Protein AF-F8PPP4-F1 (afdb_monomer_lite)

Organism: Serpula lacrymans var. lacrymans (strain S7.3) (NCBI:txid936435)

pLDDT: mean 72.88, std 21.42, range [35.03, 97.75]

Secondary structure (DSSP, 8-state):
--TTSTTHHHHHHHHHHHHHHHHHHHHHHHTT-SS---HHHHHHH--TT-HHHHHHHHHHHHHHHHHHH-S-SGGGGSPPHHHHHHHHHHT-GGGS-S-----SSSS------HHHHSSS-----------------------------------------------

Structure (mmCIF, N/CA/C/O backbone):
data_AF-F8PPP4-F1
#
_entry.id   AF-F8PPP4-F1
#
loop_
_atom_site.group_PDB
_atom_site.id
_atom_site.type_symbol
_atom_site.label_atom_id
_atom_site.label_alt_id
_atom_site.label_comp_id
_atom_site.label_asym_id
_atom_site.label_entity_id
_atom_site.label_seq_id
_atom_site.pdbx_PDB_ins_code
_atom_site.Cartn_x
_atom_site.Cartn_y
_atom_site.Cartn_z
_atom_site.occupancy
_atom_site.B_iso_or_equiv
_atom_site.auth_seq_id
_atom_site.auth_comp_id
_atom_site.auth_asym_id
_atom_site.auth_atom_id
_atom_site.pdbx_PDB_model_num
ATOM 1 N N . MET A 1 1 ? 15.695 -19.045 16.435 1.00 52.59 1 MET A N 1
ATOM 2 C CA . MET A 1 1 ? 15.321 -20.053 15.418 1.00 52.59 1 MET A CA 1
ATOM 3 C C . MET A 1 1 ? 15.900 -19.621 14.076 1.00 52.59 1 MET A C 1
ATOM 5 O O . MET A 1 1 ? 15.937 -18.423 13.823 1.00 52.59 1 MET A O 1
ATOM 9 N N . GLY A 1 2 ? 16.467 -20.546 13.296 1.00 62.81 2 GLY A N 1
ATOM 10 C CA . GLY A 1 2 ? 17.248 -20.229 12.089 1.00 62.81 2 GLY A CA 1
ATOM 11 C C . GLY A 1 2 ? 16.399 -19.763 10.900 1.00 62.81 2 GLY A C 1
ATOM 12 O O . GLY A 1 2 ? 15.207 -20.039 10.849 1.00 62.81 2 GLY A O 1
ATOM 13 N N . LYS A 1 3 ? 17.036 -19.102 9.922 1.00 69.75 3 LYS A N 1
ATOM 14 C CA . LYS A 1 3 ? 16.434 -18.519 8.699 1.00 69.75 3 LYS A CA 1
ATOM 15 C C . LYS A 1 3 ? 15.772 -19.529 7.730 1.00 69.75 3 LYS A C 1
ATOM 17 O O . LYS A 1 3 ? 15.455 -19.164 6.607 1.00 69.75 3 LYS A O 1
ATOM 22 N N . TRP A 1 4 ? 15.606 -20.784 8.144 1.00 66.75 4 TRP A N 1
ATOM 23 C CA . TRP A 1 4 ? 15.207 -21.924 7.306 1.00 66.75 4 TRP A CA 1
ATOM 24 C C . TRP A 1 4 ? 13.932 -22.622 7.796 1.00 66.75 4 TRP A C 1
ATOM 26 O O . TRP A 1 4 ? 13.561 -23.668 7.272 1.00 66.75 4 TRP A O 1
ATOM 36 N N . THR A 1 5 ? 13.267 -22.093 8.827 1.00 75.81 5 THR A N 1
ATOM 37 C CA . THR A 1 5 ? 11.983 -22.643 9.272 1.00 75.81 5 THR A CA 1
ATOM 38 C C . THR A 1 5 ? 10.850 -22.103 8.404 1.00 75.81 5 THR A C 1
ATOM 40 O O . THR A 1 5 ? 10.879 -20.946 7.991 1.00 75.81 5 THR A O 1
ATOM 43 N N . VAL A 1 6 ? 9.822 -22.925 8.170 1.00 72.19 6 VAL A N 1
ATOM 44 C CA . VAL A 1 6 ? 8.632 -22.553 7.377 1.00 72.19 6 VAL A CA 1
ATOM 45 C C . VAL A 1 6 ? 7.996 -21.247 7.886 1.00 72.19 6 VAL A C 1
ATOM 47 O O . VAL A 1 6 ? 7.614 -20.408 7.086 1.00 72.19 6 VAL A O 1
ATOM 50 N N . GLY A 1 7 ? 8.003 -21.006 9.204 1.00 84.69 7 GLY A N 1
ATOM 51 C CA . GLY A 1 7 ? 7.479 -19.770 9.805 1.00 84.69 7 GLY A CA 1
ATOM 52 C C . GLY A 1 7 ? 8.446 -18.577 9.861 1.00 84.69 7 GLY A C 1
ATOM 53 O O . GLY A 1 7 ? 8.068 -17.519 10.358 1.00 84.69 7 GLY A O 1
ATOM 54 N N . TYR A 1 8 ? 9.699 -18.707 9.406 1.00 91.31 8 TYR A N 1
ATOM 55 C CA . TYR A 1 8 ? 10.660 -17.596 9.461 1.00 91.31 8 TYR A CA 1
ATOM 56 C C . TYR A 1 8 ? 10.216 -16.424 8.581 1.00 91.31 8 TYR A C 1
ATOM 58 O O . TYR A 1 8 ? 10.240 -15.277 9.024 1.00 91.31 8 TYR A O 1
ATOM 66 N N . HIS A 1 9 ? 9.798 -16.706 7.346 1.00 90.12 9 HIS A N 1
ATOM 67 C CA . HIS A 1 9 ? 9.363 -15.665 6.417 1.00 90.12 9 HIS A CA 1
ATOM 68 C C . HIS A 1 9 ? 8.072 -14.985 6.877 1.00 90.12 9 HIS A C 1
ATOM 70 O O . HIS A 1 9 ? 7.980 -13.763 6.764 1.00 90.12 9 HIS A O 1
ATOM 76 N N . ASP A 1 10 ? 7.152 -15.733 7.486 1.00 92.19 10 ASP A N 1
ATOM 77 C CA . ASP A 1 10 ? 5.921 -15.188 8.066 1.00 92.19 10 ASP A CA 1
ATOM 78 C C . ASP A 1 10 ? 6.217 -14.266 9.250 1.00 92.19 10 ASP A C 1
ATOM 80 O O . ASP A 1 10 ? 5.685 -13.160 9.330 1.00 92.19 10 ASP A O 1
ATOM 84 N N . GLU A 1 11 ? 7.127 -14.664 10.142 1.00 93.56 11 GLU A N 1
ATOM 85 C CA . GLU A 1 11 ? 7.538 -13.822 11.266 1.00 93.56 11 GLU A CA 1
ATOM 86 C C . GLU A 1 11 ? 8.235 -12.543 10.784 1.00 93.56 11 GLU A C 1
ATOM 88 O O . GLU A 1 11 ? 7.960 -11.447 11.278 1.00 93.56 11 GLU A O 1
ATOM 93 N N . VAL A 1 12 ? 9.099 -12.658 9.771 1.00 94.25 12 VAL A N 1
ATOM 94 C CA . VAL A 1 12 ? 9.756 -11.503 9.147 1.00 94.25 12 VAL A CA 1
ATOM 95 C C . VAL A 1 12 ? 8.731 -10.584 8.483 1.00 94.25 12 VAL A C 1
ATOM 97 O O . VAL A 1 12 ? 8.829 -9.364 8.635 1.00 94.25 12 VAL A O 1
ATOM 100 N N . LEU A 1 13 ? 7.747 -11.131 7.765 1.00 93.62 13 LEU A N 1
ATOM 101 C CA . LEU A 1 13 ? 6.678 -10.356 7.137 1.00 93.62 13 LEU A CA 1
ATOM 102 C C . LEU A 1 13 ? 5.835 -9.637 8.193 1.00 93.62 13 LEU A C 1
ATOM 104 O O . LEU A 1 13 ? 5.635 -8.427 8.089 1.00 93.62 13 LEU A O 1
ATOM 108 N N . ARG A 1 14 ? 5.418 -10.348 9.245 1.00 94.62 14 ARG A N 1
ATOM 109 C CA . ARG A 1 14 ? 4.659 -9.800 10.375 1.00 94.62 14 ARG A CA 1
ATOM 110 C C . ARG A 1 14 ? 5.397 -8.637 11.030 1.00 94.62 14 ARG A C 1
ATOM 112 O O . ARG A 1 14 ? 4.814 -7.572 11.235 1.00 94.62 14 ARG A O 1
ATOM 119 N N . ALA A 1 15 ? 6.689 -8.804 11.311 1.00 96.50 15 ALA A N 1
ATOM 120 C CA . ALA A 1 15 ? 7.518 -7.754 11.896 1.00 96.50 15 ALA A CA 1
ATOM 121 C C . ALA A 1 15 ? 7.645 -6.529 10.972 1.00 96.50 15 ALA A C 1
ATOM 123 O O . ALA A 1 15 ? 7.519 -5.391 11.434 1.00 96.50 15 ALA A O 1
ATOM 124 N N . LYS A 1 16 ? 7.846 -6.746 9.664 1.00 96.50 16 LYS A N 1
ATOM 125 C CA . LYS A 1 16 ? 7.932 -5.670 8.662 1.00 96.50 16 LYS A CA 1
ATOM 126 C C . LYS A 1 16 ? 6.621 -4.899 8.538 1.00 96.50 16 LYS A C 1
ATOM 128 O O . LYS A 1 16 ? 6.640 -3.675 8.634 1.00 96.50 16 LYS A O 1
ATOM 133 N N . MET A 1 17 ? 5.493 -5.593 8.389 1.00 95.75 17 MET A N 1
ATOM 134 C CA . MET A 1 17 ? 4.173 -4.963 8.289 1.00 95.75 17 MET A CA 1
ATOM 135 C C . MET A 1 17 ? 3.837 -4.169 9.548 1.00 95.75 17 MET A C 1
ATOM 137 O O . MET A 1 17 ? 3.472 -2.998 9.454 1.00 95.75 17 MET A O 1
ATOM 141 N N . LYS A 1 18 ? 4.075 -4.746 10.733 1.00 96.50 18 LYS A N 1
ATOM 142 C CA . LYS A 1 18 ? 3.903 -4.036 12.007 1.00 96.50 18 LYS A CA 1
ATOM 143 C C . LYS A 1 18 ? 4.717 -2.742 12.053 1.00 96.50 18 LYS A C 1
ATOM 145 O O . LYS A 1 18 ? 4.196 -1.707 12.471 1.00 96.50 18 LYS A O 1
ATOM 150 N N . SER A 1 19 ? 5.982 -2.787 11.629 1.00 97.75 19 SER A N 1
ATOM 151 C CA . SER A 1 19 ? 6.866 -1.617 11.596 1.00 97.75 19 SER A CA 1
ATOM 152 C C . SER A 1 19 ? 6.371 -0.539 10.624 1.00 97.75 19 SER A C 1
ATOM 154 O O . SER A 1 19 ? 6.311 0.632 11.002 1.00 97.75 19 SER A O 1
ATOM 156 N N . LEU A 1 20 ? 5.953 -0.929 9.415 1.00 96.44 20 LEU A N 1
ATOM 157 C CA . LEU A 1 20 ? 5.426 -0.016 8.396 1.00 96.44 20 LEU A CA 1
ATOM 158 C C . LEU A 1 20 ? 4.168 0.712 8.878 1.00 96.44 20 LEU A C 1
ATOM 160 O O . LEU A 1 20 ? 4.126 1.943 8.840 1.00 96.44 20 LEU A O 1
ATOM 164 N N . VAL A 1 21 ? 3.188 -0.035 9.392 1.00 95.94 21 VAL A N 1
ATOM 165 C CA . VAL A 1 21 ? 1.918 0.512 9.896 1.00 95.94 21 VAL A CA 1
ATOM 166 C C . VAL A 1 21 ? 2.165 1.418 11.099 1.00 95.94 21 VAL A C 1
ATOM 168 O O . VAL A 1 21 ? 1.717 2.563 11.122 1.00 95.94 21 VAL A O 1
ATOM 171 N N . SER A 1 22 ? 2.961 0.960 12.070 1.00 96.56 22 SER A N 1
ATOM 172 C CA . SER A 1 22 ? 3.303 1.768 13.248 1.00 96.56 22 SER A CA 1
ATOM 173 C C . SER A 1 22 ? 4.008 3.070 12.860 1.00 96.56 22 SER A C 1
ATOM 175 O O . SER A 1 22 ? 3.757 4.116 13.456 1.00 96.56 22 SER A O 1
ATOM 177 N N . GLY A 1 23 ? 4.899 3.020 11.867 1.00 96.69 23 GLY A N 1
ATOM 178 C CA . GLY A 1 23 ? 5.582 4.196 11.339 1.00 96.69 23 GLY A CA 1
ATOM 179 C C . GLY A 1 23 ? 4.627 5.165 10.643 1.00 96.69 23 GLY A C 1
ATOM 180 O O . GLY A 1 23 ? 4.719 6.366 10.879 1.00 96.69 23 GLY A O 1
ATOM 181 N N . ALA A 1 24 ? 3.700 4.661 9.825 1.00 95.38 24 ALA A N 1
ATOM 182 C CA . ALA A 1 24 ? 2.697 5.478 9.143 1.00 95.38 24 ALA A CA 1
ATOM 183 C C . ALA A 1 24 ? 1.772 6.200 10.134 1.00 95.38 24 ALA A C 1
ATOM 185 O O . ALA A 1 24 ? 1.601 7.410 10.026 1.00 95.38 24 ALA A O 1
ATOM 186 N N . ILE A 1 25 ? 1.279 5.496 11.158 1.00 95.00 25 ILE A N 1
ATOM 187 C CA . ILE A 1 25 ? 0.441 6.086 12.214 1.00 95.00 25 ILE A CA 1
ATOM 188 C C . ILE A 1 25 ? 1.206 7.169 12.981 1.00 95.00 25 ILE A C 1
ATOM 190 O O . ILE A 1 25 ? 0.675 8.247 13.234 1.00 95.00 25 ILE A O 1
ATOM 194 N N . LYS A 1 26 ? 2.472 6.917 13.340 1.00 95.06 26 LYS A N 1
ATOM 195 C CA . LYS A 1 26 ? 3.307 7.922 14.018 1.00 95.06 26 LYS A CA 1
ATOM 196 C C . LYS A 1 26 ? 3.513 9.174 13.165 1.00 95.06 26 LYS A C 1
ATOM 198 O O . LYS A 1 26 ? 3.461 10.269 13.713 1.00 95.06 26 LYS A O 1
ATOM 203 N N . ARG A 1 27 ? 3.736 9.017 11.853 1.00 94.75 27 ARG A N 1
ATOM 204 C CA . ARG A 1 27 ? 3.879 10.150 10.924 1.00 94.75 27 ARG A CA 1
ATOM 205 C C . ARG A 1 27 ? 2.582 10.943 10.791 1.00 94.75 27 ARG A C 1
ATOM 207 O O . ARG A 1 27 ? 2.620 12.142 11.010 1.00 94.75 27 ARG A O 1
ATOM 214 N N . SER A 1 28 ? 1.446 10.277 10.574 1.00 92.69 28 SER A N 1
ATOM 215 C CA . SER A 1 28 ? 0.128 10.934 10.513 1.00 92.69 28 SER A CA 1
ATOM 216 C C . SER A 1 28 ? -0.173 11.743 11.783 1.00 92.69 28 SER A C 1
ATOM 218 O O . SER A 1 28 ? -0.612 12.887 11.689 1.00 92.69 28 SER A O 1
ATOM 220 N N . LYS A 1 29 ? 0.161 11.207 12.968 1.00 90.19 29 LYS A N 1
ATOM 221 C CA . LYS A 1 29 ? 0.040 11.939 14.242 1.00 90.19 29 LYS A CA 1
ATOM 222 C C . LYS A 1 29 ? 0.954 13.161 14.323 1.00 90.19 29 LYS A C 1
ATOM 224 O O . LYS A 1 29 ? 0.532 14.193 14.823 1.00 90.19 29 LYS A O 1
ATOM 229 N N . LEU A 1 30 ? 2.201 13.044 13.867 1.00 92.94 30 LEU A N 1
ATOM 230 C CA . LEU A 1 30 ? 3.161 14.152 13.892 1.00 92.94 30 LEU A CA 1
ATOM 231 C C . LEU A 1 30 ? 2.778 15.264 12.906 1.00 92.94 30 LEU A C 1
ATOM 233 O O . LEU A 1 30 ? 2.973 16.440 13.196 1.00 92.94 30 LEU A O 1
ATOM 237 N N . GLU A 1 31 ? 2.221 14.886 11.760 1.00 92.50 31 GLU A N 1
ATOM 238 C CA . GLU A 1 31 ? 1.741 15.795 10.717 1.00 92.50 31 GLU A CA 1
ATOM 239 C C . GLU A 1 31 ? 0.399 16.458 11.079 1.00 92.50 31 GLU A C 1
ATOM 241 O O . GLU A 1 31 ? -0.059 17.328 10.344 1.00 92.50 31 GLU A O 1
ATOM 246 N N . ASN A 1 32 ? -0.228 16.078 12.204 1.00 85.50 32 ASN A N 1
ATOM 247 C CA . ASN A 1 32 ? -1.608 16.437 12.561 1.00 85.50 32 ASN A CA 1
ATOM 248 C C . ASN A 1 32 ? -2.599 16.178 11.407 1.00 85.50 32 ASN A C 1
ATOM 250 O O . ASN A 1 32 ? -3.559 16.923 11.214 1.00 85.50 32 ASN A O 1
ATOM 254 N N . ALA A 1 33 ? -2.351 15.126 10.621 1.00 83.00 33 ALA A N 1
ATOM 255 C CA . ALA A 1 33 ? -3.211 14.729 9.519 1.00 83.00 33 ALA A CA 1
ATOM 256 C C . ALA A 1 33 ? -4.435 13.994 10.082 1.00 83.00 33 ALA A C 1
ATOM 258 O O . ALA A 1 33 ? -4.355 12.810 10.420 1.00 83.00 33 ALA A O 1
ATOM 259 N N . GLU A 1 34 ? -5.553 14.706 10.220 1.00 83.94 34 GLU A N 1
ATOM 260 C CA . GLU A 1 34 ? -6.846 14.106 10.547 1.00 83.94 34 GLU A CA 1
ATOM 261 C C . GLU A 1 34 ? -7.507 13.510 9.289 1.00 83.94 34 GLU A C 1
ATOM 263 O O . GLU A 1 34 ? -7.440 14.119 8.217 1.00 83.94 34 GLU A O 1
ATOM 268 N N . PRO A 1 35 ? -8.181 12.348 9.391 1.00 83.44 35 PRO A N 1
ATOM 269 C CA . PRO A 1 35 ? -8.339 11.503 10.578 1.00 83.44 35 PRO A CA 1
ATOM 270 C C . PRO A 1 35 ? -7.121 10.594 10.832 1.00 83.44 35 PRO A C 1
ATOM 272 O O . PRO A 1 35 ? -6.478 10.121 9.897 1.00 83.44 35 PRO A O 1
ATOM 275 N N . TRP A 1 36 ? -6.845 10.282 12.103 1.00 89.00 36 TRP A N 1
ATOM 276 C CA . TRP A 1 36 ? -5.838 9.288 12.494 1.00 89.00 36 TRP A CA 1
ATOM 277 C C . TRP A 1 36 ? -6.487 8.087 13.191 1.00 89.00 36 TRP A C 1
ATOM 279 O O . TRP A 1 36 ? -7.517 8.210 13.848 1.00 89.00 36 TRP A O 1
ATOM 289 N N . ILE A 1 37 ? -5.855 6.918 13.067 1.00 93.62 37 ILE A N 1
ATOM 290 C CA . ILE A 1 37 ? -6.320 5.643 13.631 1.00 93.62 37 ILE A CA 1
ATOM 291 C C . ILE A 1 37 ? -5.269 5.055 14.584 1.00 93.62 37 ILE A C 1
ATOM 293 O O . ILE A 1 37 ? -4.071 5.348 14.478 1.00 93.62 37 ILE A O 1
ATOM 297 N N . SER A 1 38 ? -5.702 4.253 15.560 1.00 95.44 38 SER A N 1
ATOM 298 C CA . SER A 1 38 ? -4.792 3.488 16.419 1.00 95.44 38 SER A CA 1
ATOM 299 C C . SER A 1 38 ? -4.266 2.238 15.695 1.00 95.44 38 SER A C 1
ATOM 301 O O . SER A 1 38 ? -4.843 1.800 14.704 1.00 95.44 38 SER A O 1
ATOM 303 N N . TYR A 1 39 ? -3.159 1.657 16.173 1.00 95.62 39 TYR A N 1
ATOM 304 C CA . TYR A 1 39 ? -2.645 0.415 15.581 1.00 95.62 39 TYR A CA 1
ATOM 305 C C . TYR A 1 39 ? -3.630 -0.743 15.772 1.00 95.62 39 TYR A C 1
ATOM 307 O O . TYR A 1 39 ? -3.850 -1.507 14.839 1.00 95.62 39 TYR A O 1
ATOM 315 N N . ASP A 1 40 ? -4.225 -0.851 16.960 1.00 96.19 40 ASP A N 1
ATOM 316 C CA . ASP A 1 40 ? -5.128 -1.952 17.298 1.00 96.19 40 ASP A CA 1
ATOM 317 C C . ASP A 1 40 ? -6.408 -1.869 16.460 1.00 96.19 40 ASP A C 1
ATOM 319 O O . ASP A 1 40 ? -6.757 -2.832 15.786 1.00 96.19 40 ASP A O 1
ATOM 323 N N . THR A 1 41 ? -7.004 -0.676 16.366 1.00 96.56 41 THR A N 1
ATOM 324 C CA . THR A 1 41 ? -8.173 -0.425 15.507 1.00 96.56 41 THR A CA 1
ATOM 325 C C . THR A 1 41 ? -7.863 -0.703 14.037 1.00 96.56 41 THR A C 1
ATOM 327 O O . THR A 1 41 ? -8.657 -1.333 13.355 1.00 96.56 41 THR A O 1
ATOM 330 N N . PHE A 1 42 ? -6.683 -0.302 13.543 1.00 95.31 42 PHE A N 1
ATOM 331 C CA . PHE A 1 42 ? -6.275 -0.635 12.177 1.00 95.31 42 PHE A CA 1
ATOM 332 C C . PHE A 1 42 ? -6.238 -2.150 11.949 1.00 95.31 42 PHE A C 1
ATOM 334 O O . PHE A 1 42 ? -6.689 -2.610 10.911 1.00 95.31 42 PHE A O 1
ATOM 341 N N . VAL A 1 43 ? -5.703 -2.933 12.890 1.00 94.62 43 VAL A N 1
ATOM 342 C CA . VAL A 1 43 ? -5.640 -4.397 12.753 1.00 94.62 43 VAL A CA 1
ATOM 343 C C . VAL A 1 43 ? -7.029 -5.030 12.811 1.00 94.62 43 VAL A C 1
ATOM 345 O O . VAL A 1 43 ? -7.281 -5.977 12.072 1.00 94.62 43 VAL A O 1
ATOM 348 N N . GLU A 1 44 ? -7.909 -4.524 13.671 1.00 95.81 44 GLU A N 1
ATOM 349 C CA . GLU A 1 44 ? -9.284 -5.014 13.816 1.00 95.81 44 GLU A CA 1
ATOM 350 C C . GLU A 1 44 ? -10.144 -4.717 12.582 1.00 95.81 44 GLU A C 1
ATOM 352 O O . GLU A 1 44 ? -10.946 -5.557 12.178 1.00 95.81 44 GLU A O 1
ATOM 357 N N . GLU A 1 45 ? -9.964 -3.546 11.971 1.00 95.00 45 GLU A N 1
ATOM 35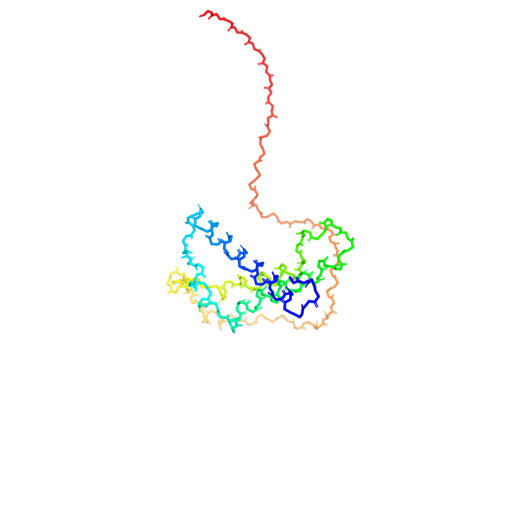8 C CA . GLU A 1 45 ? -10.779 -3.078 10.845 1.00 95.00 45 GLU A CA 1
ATOM 359 C C . GLU A 1 45 ? -10.183 -3.402 9.465 1.00 95.00 45 GLU A C 1
ATOM 361 O O . GLU A 1 45 ? -10.869 -3.241 8.454 1.00 95.00 45 GLU A O 1
ATOM 366 N N . LEU A 1 46 ? -8.922 -3.846 9.384 1.00 93.81 46 LEU A N 1
ATOM 367 C CA . LEU A 1 46 ? -8.278 -4.170 8.109 1.00 93.81 46 LEU A CA 1
ATOM 368 C C . LEU A 1 46 ? -8.954 -5.378 7.447 1.00 93.81 46 LEU A C 1
ATOM 370 O O . LEU A 1 46 ? -8.704 -6.531 7.802 1.00 93.81 46 LEU A O 1
ATOM 374 N N . ASP A 1 47 ? -9.751 -5.108 6.416 1.00 91.38 47 ASP A N 1
ATOM 375 C CA . ASP A 1 47 ? -10.422 -6.143 5.641 1.00 91.38 47 ASP A CA 1
ATOM 376 C C . ASP A 1 47 ? -9.532 -6.680 4.510 1.00 91.38 47 ASP A C 1
ATOM 378 O O . ASP A 1 47 ? -9.234 -6.005 3.523 1.00 91.38 47 ASP A O 1
ATOM 382 N N . SER A 1 48 ? -9.138 -7.948 4.628 1.00 89.50 48 SER A N 1
ATOM 383 C CA . SER A 1 48 ? -8.403 -8.664 3.577 1.00 89.50 48 SER A CA 1
ATOM 384 C C . SER A 1 48 ? -9.218 -8.924 2.301 1.00 89.50 48 SER A C 1
ATOM 386 O O . SER A 1 48 ? -8.630 -9.229 1.263 1.00 89.50 48 SER A O 1
ATOM 388 N N . GLY A 1 49 ? -10.548 -8.819 2.366 1.00 90.44 49 GLY A N 1
ATOM 389 C CA . GLY A 1 49 ? -11.465 -8.947 1.234 1.00 90.44 49 GLY A CA 1
ATOM 390 C C . GLY A 1 49 ? -11.759 -7.630 0.514 1.00 90.44 49 GLY A C 1
ATOM 391 O O . GLY A 1 49 ? -12.356 -7.654 -0.565 1.00 90.44 49 GLY A O 1
ATOM 392 N N . ASP A 1 50 ? -11.327 -6.490 1.057 1.00 91.75 50 ASP A N 1
ATOM 393 C CA . ASP A 1 50 ? -11.566 -5.193 0.437 1.00 91.75 50 ASP A CA 1
ATOM 394 C C . ASP A 1 50 ? -10.799 -5.048 -0.893 1.00 91.75 50 ASP A C 1
ATOM 396 O O . ASP A 1 50 ? -9.592 -5.296 -1.011 1.00 91.75 50 ASP A O 1
ATOM 400 N N . SER A 1 51 ? -11.517 -4.606 -1.926 1.00 90.75 51 SER A N 1
ATOM 401 C CA . SER A 1 51 ? -10.989 -4.444 -3.285 1.00 90.75 51 SER A CA 1
ATOM 402 C C . SER A 1 51 ? -9.864 -3.409 -3.378 1.00 90.75 51 SER A C 1
ATOM 404 O O . SER A 1 51 ? -8.960 -3.548 -4.207 1.00 90.75 51 SER A O 1
ATOM 406 N N . PHE A 1 52 ? -9.893 -2.372 -2.537 1.00 90.25 52 PHE A N 1
ATOM 407 C CA . PHE A 1 52 ? -8.848 -1.356 -2.522 1.00 90.25 52 PHE A CA 1
ATOM 408 C C . PHE A 1 52 ? -7.576 -1.910 -1.874 1.00 90.25 52 PHE A C 1
ATOM 410 O O . PHE A 1 52 ? -6.509 -1.871 -2.492 1.00 90.25 52 PHE A O 1
ATOM 417 N N . THR A 1 53 ? -7.697 -2.509 -0.689 1.00 92.06 53 THR A N 1
ATOM 418 C CA . THR A 1 53 ? -6.587 -3.139 0.040 1.00 92.06 53 THR A CA 1
ATOM 419 C C . THR A 1 53 ? -5.892 -4.206 -0.802 1.00 92.06 53 THR A C 1
ATOM 421 O O . THR A 1 53 ? -4.674 -4.160 -0.987 1.00 92.06 53 THR A O 1
ATOM 424 N N . THR A 1 54 ? -6.659 -5.126 -1.389 1.00 94.69 54 THR A N 1
ATOM 425 C CA . THR A 1 54 ? -6.126 -6.187 -2.261 1.00 94.69 54 THR A CA 1
ATOM 426 C C . THR A 1 54 ? -5.389 -5.625 -3.478 1.00 94.69 54 THR A C 1
ATOM 428 O O . THR A 1 54 ? -4.299 -6.099 -3.802 1.00 94.69 54 THR A O 1
ATOM 431 N N . SER A 1 55 ? -5.912 -4.566 -4.106 1.00 94.62 55 SER A N 1
ATOM 432 C CA . SER A 1 55 ? -5.262 -3.916 -5.252 1.00 94.62 55 SER A CA 1
ATOM 433 C C . SER A 1 55 ? -3.936 -3.247 -4.881 1.00 94.62 55 SER A C 1
ATOM 435 O O . SER A 1 55 ? -2.970 -3.335 -5.638 1.00 94.62 55 SER A O 1
ATOM 437 N N . ILE A 1 56 ? -3.852 -2.596 -3.715 1.00 94.69 56 ILE A N 1
ATOM 438 C CA . ILE A 1 56 ? -2.603 -1.984 -3.235 1.00 94.69 56 ILE A CA 1
ATOM 439 C C . ILE A 1 56 ? -1.528 -3.052 -3.006 1.00 94.69 56 ILE A C 1
ATOM 441 O O . ILE A 1 56 ? -0.378 -2.866 -3.412 1.00 94.69 56 ILE A O 1
ATOM 445 N N . ILE A 1 57 ? -1.898 -4.184 -2.401 1.00 95.19 57 ILE A N 1
ATOM 446 C CA . ILE A 1 57 ? -0.971 -5.297 -2.173 1.00 95.19 57 ILE A CA 1
ATOM 447 C C . ILE A 1 57 ? -0.520 -5.930 -3.497 1.00 95.19 57 ILE A C 1
ATOM 449 O O . ILE A 1 57 ? 0.672 -6.177 -3.672 1.00 95.19 57 ILE A O 1
ATOM 453 N N . ASP A 1 58 ? -1.425 -6.133 -4.456 1.00 95.88 58 ASP A N 1
ATOM 454 C CA . ASP A 1 58 ? -1.087 -6.673 -5.780 1.00 95.88 58 ASP A CA 1
ATOM 455 C C . ASP A 1 58 ? -0.100 -5.767 -6.540 1.00 95.88 58 ASP A C 1
ATOM 457 O O . ASP A 1 58 ? 0.922 -6.232 -7.055 1.00 95.88 58 ASP A O 1
ATOM 461 N N . ILE A 1 59 ? -0.341 -4.451 -6.540 1.00 97.00 59 ILE A N 1
ATOM 462 C CA . ILE A 1 59 ? 0.578 -3.468 -7.133 1.00 97.00 59 ILE A CA 1
ATOM 463 C C . ILE A 1 59 ? 1.958 -3.539 -6.465 1.00 97.00 59 ILE A C 1
ATOM 465 O O . ILE A 1 59 ? 2.972 -3.556 -7.165 1.00 97.00 59 ILE A O 1
ATOM 469 N N . LEU A 1 60 ? 2.014 -3.624 -5.131 1.00 95.69 60 LEU A N 1
ATOM 470 C CA . LEU A 1 60 ? 3.270 -3.727 -4.383 1.00 95.69 60 LEU A CA 1
ATOM 471 C C . LEU A 1 60 ? 4.064 -4.983 -4.774 1.00 95.69 60 LEU A C 1
ATOM 473 O O . LEU A 1 60 ? 5.269 -4.901 -5.014 1.00 95.69 60 LEU A O 1
ATOM 477 N N . VAL A 1 61 ? 3.404 -6.142 -4.846 1.00 96.19 61 VAL A N 1
ATOM 478 C CA . VAL A 1 61 ? 4.047 -7.416 -5.203 1.00 96.19 61 VAL A CA 1
ATOM 479 C C . VAL A 1 61 ? 4.603 -7.362 -6.625 1.00 96.19 61 VAL A C 1
ATOM 481 O O . VAL A 1 61 ? 5.761 -7.725 -6.843 1.00 96.19 61 VAL A O 1
ATOM 484 N N . LYS A 1 62 ? 3.819 -6.859 -7.586 1.00 96.19 62 LYS A N 1
ATOM 485 C CA . LYS A 1 62 ? 4.240 -6.717 -8.989 1.00 96.19 62 LYS A CA 1
ATOM 486 C C . LYS A 1 62 ? 5.416 -5.754 -9.151 1.00 96.19 62 LYS A C 1
ATOM 488 O O . LYS A 1 62 ? 6.352 -6.066 -9.888 1.00 96.19 62 LYS A O 1
ATOM 493 N N . GLU A 1 63 ? 5.402 -4.626 -8.444 1.00 96.12 63 GLU A N 1
ATOM 494 C CA . GLU A 1 63 ? 6.505 -3.658 -8.455 1.00 96.12 63 GLU A CA 1
ATOM 495 C C . GLU A 1 63 ? 7.784 -4.250 -7.848 1.00 96.12 63 GLU A C 1
ATOM 497 O O . GLU A 1 63 ? 8.861 -4.120 -8.428 1.00 96.12 63 GLU A O 1
ATOM 502 N N . LEU A 1 64 ? 7.691 -4.931 -6.700 1.00 94.50 64 LEU A N 1
ATOM 503 C CA . LEU A 1 64 ? 8.853 -5.560 -6.064 1.00 94.50 64 LEU A CA 1
ATOM 504 C C . LEU A 1 64 ? 9.455 -6.665 -6.934 1.00 94.50 64 LEU A C 1
ATOM 506 O O . LEU A 1 64 ? 10.681 -6.756 -7.037 1.00 94.50 64 LEU A O 1
ATOM 510 N N . ALA A 1 65 ? 8.610 -7.470 -7.582 1.00 93.62 65 ALA A N 1
ATOM 511 C CA . ALA A 1 65 ? 9.059 -8.471 -8.539 1.00 93.62 65 ALA A CA 1
ATOM 512 C C . ALA A 1 65 ? 9.826 -7.816 -9.693 1.00 93.62 65 ALA A C 1
ATOM 514 O O . ALA A 1 65 ? 10.912 -8.261 -10.042 1.00 93.62 65 ALA A O 1
ATOM 515 N N . GLU A 1 66 ? 9.323 -6.714 -10.245 1.00 92.81 66 GLU A N 1
ATOM 516 C CA . GLU A 1 66 ? 10.004 -5.998 -11.324 1.00 92.81 66 GLU A CA 1
ATOM 517 C C . GLU A 1 66 ? 11.351 -5.417 -10.909 1.00 92.81 66 GLU A C 1
ATOM 519 O O . GLU A 1 66 ? 12.341 -5.590 -11.617 1.00 92.81 66 GLU A O 1
ATOM 524 N N . ARG A 1 67 ? 11.410 -4.767 -9.740 1.00 93.69 67 ARG A N 1
ATOM 525 C CA . ARG A 1 67 ? 12.650 -4.204 -9.183 1.00 93.69 67 ARG A CA 1
ATOM 526 C C . ARG A 1 67 ? 13.743 -5.252 -9.043 1.00 93.69 67 ARG A C 1
ATOM 528 O O . ARG A 1 67 ? 14.911 -4.935 -9.260 1.00 93.69 67 ARG A O 1
ATOM 535 N N . HIS A 1 68 ? 13.370 -6.484 -8.702 1.00 90.12 68 HIS A N 1
ATOM 536 C CA . HIS A 1 68 ? 14.305 -7.597 -8.589 1.00 90.12 68 HIS A CA 1
ATOM 537 C C . HIS A 1 68 ? 14.985 -7.932 -9.927 1.00 90.12 68 HIS A C 1
ATOM 539 O O . HIS A 1 68 ? 16.153 -8.313 -9.935 1.00 90.12 68 HIS A O 1
ATOM 545 N N . PHE A 1 69 ? 14.295 -7.742 -11.055 1.00 90.31 69 PHE A N 1
ATOM 546 C CA . PHE A 1 69 ? 14.828 -8.014 -12.394 1.00 90.31 69 PHE A CA 1
ATOM 547 C C . PHE A 1 69 ? 15.510 -6.809 -13.060 1.00 90.31 69 PHE A C 1
ATOM 549 O O . PHE A 1 69 ? 16.039 -6.950 -14.160 1.00 90.31 69 PHE A O 1
ATOM 556 N N . ARG A 1 70 ? 15.550 -5.631 -12.420 1.00 90.62 70 ARG A N 1
ATOM 557 C CA . ARG A 1 70 ? 16.280 -4.475 -12.966 1.00 90.62 70 ARG A CA 1
ATOM 558 C C . ARG A 1 70 ? 17.789 -4.711 -12.890 1.00 90.62 70 ARG A C 1
ATOM 560 O O . ARG A 1 70 ? 18.328 -5.022 -11.823 1.00 90.62 70 ARG A O 1
ATOM 567 N N . HIS A 1 71 ? 18.460 -4.526 -14.027 1.00 87.38 71 HIS A N 1
ATOM 568 C CA . HIS A 1 71 ? 19.911 -4.685 -14.156 1.00 87.38 71 HIS A CA 1
ATOM 569 C C . HIS A 1 71 ? 20.696 -3.559 -13.475 1.00 87.38 71 HIS A C 1
ATOM 571 O O . HIS A 1 71 ? 21.757 -3.807 -12.911 1.00 87.38 71 HIS A O 1
ATOM 577 N N . ASN A 1 72 ? 20.169 -2.335 -13.508 1.00 89.38 72 ASN A N 1
ATOM 578 C CA . ASN A 1 72 ? 20.798 -1.168 -12.908 1.00 89.38 72 ASN A CA 1
ATOM 579 C C . ASN A 1 72 ? 20.287 -0.949 -11.475 1.00 89.38 72 ASN A C 1
ATOM 581 O O . ASN A 1 72 ? 19.079 -0.918 -11.228 1.00 89.38 72 ASN A O 1
ATOM 585 N N . GLU A 1 73 ? 21.205 -0.779 -10.524 1.00 85.12 73 GLU A N 1
ATOM 586 C CA . GLU A 1 73 ? 20.859 -0.547 -9.119 1.00 85.12 73 GLU A CA 1
ATOM 587 C C . GLU A 1 73 ? 20.222 0.823 -8.892 1.00 85.12 73 GLU A C 1
ATOM 589 O O . GLU A 1 73 ? 19.324 0.934 -8.054 1.00 85.12 73 GLU A O 1
ATOM 594 N N . ALA A 1 74 ? 20.621 1.837 -9.668 1.00 86.94 74 ALA A N 1
ATOM 595 C CA . ALA A 1 74 ? 20.046 3.179 -9.579 1.00 86.94 74 ALA A CA 1
ATOM 596 C C . ALA A 1 74 ? 18.535 3.165 -9.865 1.00 86.94 74 ALA A C 1
ATOM 598 O O . ALA A 1 74 ? 17.758 3.857 -9.205 1.00 86.94 74 ALA A O 1
ATOM 599 N N . ASP A 1 75 ? 18.101 2.291 -10.773 1.00 87.06 75 ASP A N 1
ATOM 600 C CA . ASP A 1 75 ? 16.706 2.212 -11.191 1.00 87.06 75 ASP A CA 1
ATOM 601 C C . ASP A 1 75 ? 15.832 1.493 -10.159 1.00 87.06 75 ASP A C 1
ATOM 603 O O . ASP A 1 75 ? 14.613 1.629 -10.196 1.00 87.06 75 ASP A O 1
ATOM 607 N N . ARG A 1 76 ? 16.398 0.752 -9.193 1.00 85.06 76 ARG A N 1
ATOM 608 C CA . ARG A 1 76 ? 15.620 0.024 -8.164 1.00 85.06 76 ARG A CA 1
ATOM 609 C C . ARG A 1 76 ? 14.872 0.947 -7.196 1.00 85.06 76 ARG A C 1
ATOM 611 O O . ARG A 1 76 ? 13.938 0.494 -6.532 1.00 85.06 76 ARG A O 1
ATOM 618 N N . GLY A 1 77 ? 15.265 2.220 -7.115 1.00 86.44 77 GLY A N 1
ATOM 619 C CA . GLY A 1 77 ? 14.559 3.244 -6.341 1.00 86.44 77 GLY A CA 1
ATOM 620 C C . GLY A 1 77 ? 13.282 3.758 -7.016 1.00 86.44 77 GLY A C 1
ATOM 621 O O . GLY A 1 77 ? 12.357 4.186 -6.326 1.00 86.44 77 GLY A O 1
ATOM 622 N N . LEU A 1 78 ? 13.206 3.675 -8.346 1.00 92.38 78 LEU A N 1
ATOM 623 C CA . LEU A 1 78 ? 12.090 4.189 -9.142 1.00 92.38 78 LEU A CA 1
ATOM 624 C C . LEU A 1 78 ? 10.889 3.233 -9.108 1.00 92.38 78 LEU A C 1
ATOM 626 O O . LEU A 1 78 ? 11.028 2.051 -8.790 1.00 92.38 78 LEU A O 1
ATOM 630 N N . ILE A 1 79 ? 9.690 3.726 -9.415 1.00 94.50 79 ILE A N 1
ATOM 631 C CA . ILE A 1 79 ? 8.530 2.862 -9.698 1.00 94.50 79 ILE A CA 1
ATOM 632 C C . ILE A 1 79 ? 8.438 2.609 -11.200 1.00 94.50 79 ILE A C 1
ATOM 634 O O . ILE A 1 79 ? 8.838 3.464 -11.985 1.00 94.50 79 ILE A O 1
ATOM 638 N N . ALA A 1 80 ? 7.921 1.453 -11.606 1.00 94.12 80 ALA A N 1
ATOM 639 C CA . ALA A 1 80 ? 7.691 1.173 -13.016 1.00 94.12 80 ALA A CA 1
ATOM 640 C C . ALA A 1 80 ? 6.522 1.988 -13.585 1.00 94.12 80 ALA A C 1
ATOM 642 O O . ALA A 1 80 ? 5.558 2.291 -12.873 1.00 94.12 80 ALA A O 1
ATOM 643 N N . ASP A 1 81 ? 6.535 2.242 -14.894 1.00 93.75 81 ASP A N 1
ATOM 644 C CA . ASP A 1 81 ? 5.453 2.962 -15.583 1.00 93.75 81 ASP A CA 1
ATOM 645 C C . ASP A 1 81 ? 4.095 2.278 -15.388 1.00 93.75 81 ASP A C 1
ATOM 647 O O . ASP A 1 81 ? 3.085 2.921 -15.092 1.00 93.75 81 ASP A O 1
ATOM 651 N N . ARG A 1 82 ? 4.064 0.941 -15.460 1.00 93.56 82 ARG A N 1
ATOM 652 C CA . ARG A 1 82 ? 2.844 0.155 -15.212 1.00 93.56 82 ARG A CA 1
ATOM 653 C C . ARG A 1 82 ? 2.320 0.306 -13.782 1.00 93.56 82 ARG A C 1
ATOM 655 O O . ARG A 1 82 ? 1.105 0.312 -13.570 1.00 93.56 82 ARG A O 1
ATOM 662 N N . THR A 1 83 ? 3.218 0.458 -12.812 1.00 95.75 83 THR A N 1
ATOM 663 C CA . THR A 1 83 ? 2.886 0.689 -11.402 1.00 95.75 83 THR A CA 1
ATOM 664 C C . THR A 1 83 ? 2.290 2.081 -11.241 1.00 95.75 83 THR A C 1
ATOM 666 O O . THR A 1 83 ? 1.213 2.219 -10.663 1.00 95.75 83 THR A O 1
ATOM 669 N N . ALA A 1 84 ? 2.910 3.102 -11.840 1.00 95.44 84 ALA A N 1
ATOM 670 C CA . ALA A 1 84 ? 2.392 4.468 -11.843 1.00 95.44 84 ALA A CA 1
ATOM 671 C C . ALA A 1 84 ? 0.991 4.558 -12.480 1.00 95.44 84 ALA A C 1
ATOM 673 O O . ALA A 1 84 ? 0.080 5.159 -11.905 1.00 95.44 84 ALA A O 1
ATOM 674 N N . LEU A 1 85 ? 0.778 3.900 -13.625 1.00 94.31 85 LEU A N 1
ATOM 675 C CA . LEU A 1 85 ? -0.531 3.823 -14.284 1.00 94.31 85 LEU A CA 1
ATOM 676 C C . LEU A 1 85 ? -1.582 3.118 -13.417 1.00 94.31 85 LEU A C 1
ATOM 678 O O . LEU A 1 85 ? -2.728 3.566 -13.356 1.00 94.31 85 LEU A O 1
ATOM 682 N N . SER A 1 86 ? -1.207 2.036 -12.733 1.00 94.00 86 SER A N 1
ATOM 683 C CA . SER A 1 86 ? -2.114 1.296 -11.846 1.00 94.00 86 SER A CA 1
ATOM 684 C C . SER A 1 86 ? -2.523 2.135 -10.635 1.00 94.00 86 SER A C 1
ATOM 686 O O . SER A 1 86 ? -3.708 2.214 -10.317 1.00 94.00 86 SER A O 1
ATOM 688 N N . LEU A 1 87 ? -1.574 2.849 -10.024 1.00 94.00 87 LEU A N 1
ATOM 689 C CA . LEU A 1 87 ? -1.849 3.787 -8.934 1.00 94.00 87 LEU A CA 1
ATOM 690 C C . LEU A 1 87 ? -2.769 4.929 -9.389 1.00 94.00 87 LEU A C 1
ATOM 692 O O . LEU A 1 87 ? -3.744 5.231 -8.704 1.00 94.00 87 LEU A O 1
ATOM 696 N N . LYS A 1 88 ? -2.537 5.497 -10.581 1.00 92.31 88 LYS A N 1
ATOM 697 C CA . LYS A 1 88 ? -3.401 6.541 -11.162 1.00 92.31 88 LYS A CA 1
ATOM 698 C C . LYS A 1 88 ? -4.836 6.053 -11.393 1.00 92.31 88 LYS A C 1
ATOM 700 O O . LYS A 1 88 ? -5.787 6.817 -11.237 1.00 92.31 88 LYS A O 1
ATOM 705 N N . ARG A 1 89 ? -5.012 4.783 -11.772 1.00 90.00 89 ARG A N 1
ATOM 706 C CA . ARG A 1 89 ? -6.340 4.162 -11.923 1.00 90.00 89 ARG A CA 1
ATOM 707 C C . ARG A 1 89 ? -7.030 3.957 -10.576 1.00 90.00 89 ARG A C 1
ATOM 709 O O . ARG A 1 89 ? -8.235 4.184 -10.494 1.00 90.00 89 ARG A O 1
ATOM 716 N N . LEU A 1 90 ? -6.290 3.564 -9.538 1.00 89.25 90 LEU A N 1
ATOM 717 C CA . LEU A 1 90 ? -6.831 3.443 -8.180 1.00 89.25 90 LEU A CA 1
ATOM 718 C C . LEU A 1 90 ? -7.252 4.794 -7.602 1.00 89.25 90 LEU A C 1
ATOM 720 O O . LEU A 1 90 ? -8.283 4.874 -6.945 1.00 89.25 90 LEU A O 1
ATOM 724 N N . SER A 1 91 ? -6.513 5.861 -7.904 1.00 86.69 91 SER A N 1
ATOM 725 C CA . SER A 1 91 ? -6.845 7.222 -7.478 1.00 86.69 91 SER A CA 1
ATOM 726 C C . SER A 1 91 ? -7.910 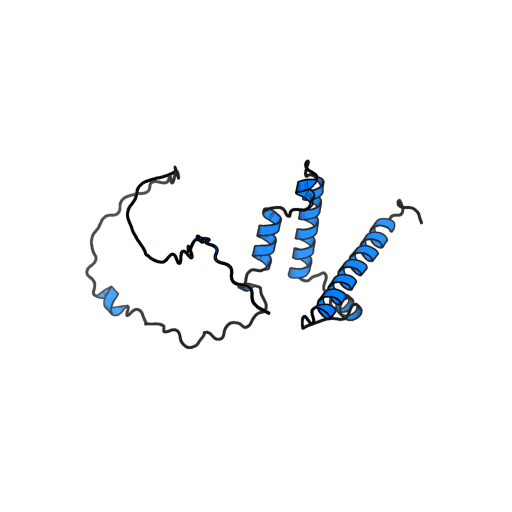7.904 -8.347 1.00 86.69 91 SER A C 1
ATOM 728 O O . SER A 1 91 ? -8.086 9.117 -8.242 1.00 86.69 91 SER A O 1
ATOM 730 N N . ASN A 1 92 ? -8.579 7.184 -9.258 1.00 83.44 92 ASN A N 1
ATOM 731 C CA . ASN A 1 92 ? -9.579 7.783 -10.140 1.00 83.44 92 ASN A CA 1
ATOM 732 C C . ASN A 1 92 ? -10.722 8.390 -9.298 1.00 83.44 92 ASN A C 1
ATOM 734 O O . ASN A 1 92 ? -11.332 7.649 -8.524 1.00 83.44 92 ASN A O 1
ATOM 738 N N . PRO A 1 93 ? -11.064 9.684 -9.476 1.00 66.94 93 PRO A N 1
ATOM 739 C CA . PRO A 1 93 ? -12.072 10.387 -8.679 1.00 66.94 93 PRO A CA 1
ATOM 740 C C . PRO A 1 93 ? -13.430 9.689 -8.575 1.00 66.94 93 PRO A C 1
ATOM 742 O O . PRO A 1 93 ? -14.109 9.834 -7.567 1.00 66.94 93 PRO A O 1
ATOM 745 N N . VAL A 1 94 ? -13.819 8.885 -9.573 1.00 69.88 94 VAL A N 1
ATOM 746 C CA . VAL A 1 94 ? -15.066 8.092 -9.534 1.00 69.88 94 VAL A CA 1
ATOM 747 C C . VAL A 1 94 ? -15.086 7.096 -8.364 1.00 69.88 94 VAL A C 1
ATOM 749 O O . VAL A 1 94 ? -16.152 6.715 -7.887 1.00 69.88 94 VAL A O 1
ATOM 752 N N . ARG A 1 95 ? -13.909 6.665 -7.903 1.00 64.38 95 ARG A N 1
ATOM 753 C CA . ARG A 1 95 ? -13.701 5.686 -6.828 1.00 64.38 95 ARG A CA 1
ATOM 754 C C . ARG A 1 95 ? -13.200 6.323 -5.529 1.00 64.38 95 ARG A C 1
ATOM 756 O O . ARG A 1 95 ? -12.972 5.605 -4.563 1.00 64.38 95 ARG A O 1
ATOM 763 N N . VAL A 1 96 ? -13.021 7.644 -5.499 1.00 75.19 96 VAL A N 1
ATOM 764 C CA . VAL A 1 96 ? -12.565 8.367 -4.309 1.00 75.19 96 VAL A CA 1
ATOM 765 C C . VAL A 1 96 ? -13.780 8.781 -3.495 1.00 75.19 96 VAL A C 1
ATOM 767 O O . VAL A 1 96 ? -14.704 9.413 -4.007 1.00 75.19 96 VAL A O 1
ATOM 770 N N . TYR A 1 97 ? -13.771 8.437 -2.209 1.00 67.19 97 TYR A N 1
ATOM 771 C CA . TYR A 1 97 ? -14.743 8.956 -1.260 1.00 67.19 97 TYR A CA 1
ATOM 772 C C . TYR A 1 97 ? -14.489 10.453 -1.062 1.00 67.19 97 TYR A C 1
ATOM 774 O O . TYR A 1 97 ? -13.609 10.877 -0.320 1.00 67.19 97 TYR A O 1
ATOM 782 N N . GLY A 1 98 ? -15.237 11.258 -1.796 1.00 60.66 98 GLY A N 1
ATOM 783 C CA . GLY A 1 98 ? -15.236 12.706 -1.729 1.00 60.66 98 GLY A CA 1
ATOM 784 C C . GLY A 1 98 ? -16.607 13.158 -2.182 1.00 60.66 98 GLY A C 1
ATOM 785 O O . GLY A 1 98 ? -17.163 12.554 -3.101 1.00 60.66 98 GLY A O 1
ATOM 786 N N . ALA A 1 99 ? -17.165 14.141 -1.469 1.00 51.94 99 ALA A N 1
ATOM 787 C CA . ALA A 1 99 ? -18.504 14.676 -1.674 1.00 51.94 99 ALA A CA 1
ATOM 788 C C . ALA A 1 99 ? -18.868 14.613 -3.156 1.00 51.94 99 ALA A C 1
ATOM 790 O O . ALA A 1 99 ? -18.235 15.286 -3.973 1.00 51.94 99 ALA A O 1
ATOM 791 N N . ARG A 1 100 ? -19.849 13.760 -3.498 1.00 54.81 100 ARG A N 1
ATOM 792 C CA . ARG A 1 100 ? -20.561 13.866 -4.772 1.00 54.81 100 ARG A CA 1
ATOM 793 C C . ARG A 1 100 ? -20.911 15.325 -4.858 1.00 54.81 100 ARG A C 1
ATOM 795 O O . ARG A 1 100 ? -21.720 15.784 -4.063 1.00 54.81 100 ARG A O 1
ATOM 802 N N . SER A 1 101 ? -20.192 16.060 -5.690 1.00 51.44 101 SER A N 1
ATOM 803 C CA . SER A 1 101 ? -20.310 17.492 -5.638 1.00 51.44 101 SER A CA 1
ATOM 804 C C . SER A 1 101 ? -21.772 17.804 -5.901 1.00 51.44 101 SER A C 1
ATOM 806 O O . SER A 1 101 ? -22.304 17.397 -6.941 1.00 51.44 101 SER A O 1
ATOM 808 N N . ASP A 1 102 ? -22.410 18.503 -4.975 1.00 53.69 102 ASP A N 1
ATOM 809 C CA . ASP A 1 102 ? -23.771 19.006 -5.110 1.00 53.69 102 ASP A CA 1
ATOM 810 C C . ASP A 1 102 ? -23.869 20.087 -6.210 1.00 53.69 102 ASP A C 1
ATOM 812 O O . ASP A 1 102 ? -24.757 20.928 -6.204 1.00 53.69 102 ASP A O 1
ATOM 816 N N . TRP A 1 103 ? -23.027 20.020 -7.249 1.00 53.41 103 TRP A N 1
ATOM 817 C CA . TRP A 1 103 ? -23.169 20.716 -8.529 1.00 53.41 103 TRP A CA 1
ATOM 818 C C . TRP A 1 103 ? -24.366 20.190 -9.355 1.00 53.41 103 TRP A C 1
ATOM 820 O O . TRP A 1 103 ? -24.434 20.399 -10.564 1.00 53.41 103 TRP A O 1
ATOM 830 N N . ARG A 1 104 ? -25.370 19.560 -8.721 1.00 54.66 104 ARG A N 1
ATOM 831 C CA . ARG A 1 104 ? -26.746 19.470 -9.249 1.00 54.66 104 ARG A CA 1
ATOM 832 C C . ARG A 1 104 ? -27.547 20.743 -8.939 1.00 54.66 104 ARG A C 1
ATOM 834 O O . ARG A 1 104 ? -28.742 20.691 -8.672 1.00 54.66 104 ARG A O 1
ATOM 841 N N . GLY A 1 105 ? -26.906 21.898 -9.019 1.00 55.06 105 GLY A N 1
ATOM 842 C CA . GLY A 1 105 ? -27.563 23.191 -8.958 1.00 55.06 105 GLY A CA 1
ATOM 843 C C . GLY A 1 105 ? -26.593 24.259 -9.430 1.00 55.06 105 GLY A C 1
ATOM 844 O O . GLY A 1 105 ? -25.518 24.396 -8.869 1.00 55.06 105 GLY A O 1
ATOM 845 N N . VAL A 1 106 ? -26.989 25.041 -10.432 1.00 54.78 106 VAL A N 1
ATOM 846 C CA . VAL A 1 106 ? -26.297 26.269 -10.869 1.00 54.78 106 VAL A CA 1
ATOM 847 C C . VAL A 1 106 ? -25.082 26.094 -11.803 1.00 54.78 106 VAL A C 1
ATOM 849 O O . VAL A 1 106 ? -24.088 26.788 -11.664 1.00 54.78 106 VAL A O 1
ATOM 852 N N . VAL A 1 107 ? -25.184 25.274 -12.855 1.00 49.53 107 VAL A N 1
ATOM 853 C CA . VAL A 1 107 ? -24.647 25.674 -14.177 1.00 49.53 107 VAL A CA 1
ATOM 854 C C . VAL A 1 107 ? -25.662 25.248 -15.231 1.00 49.53 107 VAL A C 1
ATOM 856 O O . VAL A 1 107 ? -26.018 24.077 -15.348 1.00 49.53 107 VAL A O 1
ATOM 859 N N . GLY A 1 108 ? -26.217 26.244 -15.917 1.00 51.41 108 GLY A N 1
ATOM 860 C CA . GLY A 1 108 ? -27.396 26.128 -16.755 1.00 51.41 108 GLY A CA 1
ATOM 861 C C . GLY A 1 108 ? -27.281 25.063 -17.838 1.00 51.41 108 GLY A C 1
ATOM 862 O O . GLY A 1 108 ? -26.467 25.163 -18.752 1.00 51.41 108 GLY A O 1
ATOM 863 N N . ARG A 1 109 ? -28.227 24.124 -17.812 1.00 51.88 109 ARG A N 1
ATOM 864 C CA . ARG A 1 109 ? -28.792 23.599 -19.050 1.00 51.88 109 ARG A CA 1
ATOM 865 C C . ARG A 1 109 ? -29.431 24.783 -19.776 1.00 51.88 109 ARG A C 1
ATOM 867 O O . ARG A 1 109 ? -30.605 25.073 -19.564 1.00 51.88 109 ARG A O 1
ATOM 874 N N . ARG A 1 110 ? -28.670 25.491 -20.615 1.00 53.50 110 ARG A N 1
ATOM 875 C CA . ARG A 1 110 ? -29.287 26.065 -21.811 1.00 53.50 110 ARG A CA 1
ATOM 876 C C . ARG A 1 110 ? -29.817 24.853 -22.564 1.00 53.50 110 ARG A C 1
ATOM 878 O O . ARG A 1 110 ? -29.030 24.036 -23.032 1.00 53.50 110 ARG A O 1
ATOM 885 N N . GLY A 1 111 ? -31.132 24.658 -22.513 1.00 53.09 111 GLY A N 1
ATOM 886 C CA . GLY A 1 111 ? -31.791 23.702 -23.383 1.00 53.09 111 GLY A CA 1
ATOM 887 C C . GLY A 1 111 ? -31.374 24.062 -24.796 1.00 53.09 111 GLY A C 1
ATOM 888 O O . GLY A 1 111 ? -31.564 25.200 -25.214 1.00 53.09 111 GLY A O 1
ATOM 889 N N . VAL A 1 112 ? -30.709 23.132 -25.471 1.00 61.16 112 VAL A N 1
ATOM 890 C CA . VAL A 1 112 ? -30.556 23.228 -26.914 1.00 61.16 112 VAL A CA 1
ATOM 891 C C . VAL A 1 112 ? -31.980 23.114 -27.435 1.00 61.16 112 VAL A C 1
ATOM 893 O O . VAL A 1 112 ? -32.635 22.093 -27.212 1.00 61.16 112 VAL A O 1
ATOM 896 N N . ASP A 1 113 ? -32.501 24.211 -27.968 1.00 55.97 113 ASP A N 1
ATOM 897 C CA . ASP A 1 113 ? -33.844 24.257 -28.513 1.00 55.97 113 ASP A CA 1
ATOM 898 C C . ASP A 1 113 ? -33.855 23.401 -29.785 1.00 55.97 113 ASP A C 1
ATOM 900 O O . ASP A 1 113 ? -33.410 23.821 -30.850 1.00 55.97 113 ASP A O 1
ATOM 904 N N . LEU A 1 114 ? -34.304 22.149 -29.657 1.00 58.16 114 LEU A N 1
ATOM 905 C CA . LEU A 1 114 ? -34.382 21.191 -30.767 1.00 58.16 114 LEU A CA 1
ATOM 906 C C . LEU A 1 114 ? -35.300 21.687 -31.895 1.00 58.16 114 LEU A C 1
ATOM 908 O O . LEU A 1 114 ? -35.259 21.150 -33.000 1.00 58.16 114 LEU A O 1
ATOM 912 N N . THR A 1 115 ? -36.109 22.715 -31.635 1.00 61.56 115 THR A N 1
ATOM 913 C CA . THR A 1 115 ? -36.972 23.350 -32.629 1.00 61.56 115 THR A CA 1
ATOM 914 C C . THR A 1 115 ? -36.178 24.147 -33.669 1.00 61.56 115 THR A C 1
ATOM 916 O O . THR A 1 115 ? -36.628 24.252 -34.805 1.00 61.56 115 THR A O 1
ATOM 919 N N . GLU A 1 116 ? -34.983 24.645 -33.325 1.00 56.19 116 GLU A N 1
ATOM 920 C CA . GLU A 1 116 ? -34.093 25.366 -34.252 1.00 56.19 116 GLU A CA 1
ATOM 921 C C . GLU A 1 116 ? -33.282 24.407 -35.144 1.00 56.19 116 GLU A C 1
ATOM 923 O O . GLU A 1 116 ? -32.958 24.732 -36.281 1.00 56.19 116 GLU A O 1
ATOM 928 N N . TYR A 1 117 ? -33.026 23.178 -34.679 1.00 58.88 117 TYR A N 1
ATOM 929 C CA . TYR A 1 117 ? -32.362 22.140 -35.482 1.00 58.88 117 TYR A CA 1
ATOM 930 C C . TYR A 1 117 ? -33.296 21.521 -36.537 1.00 58.88 117 TYR A C 1
ATOM 932 O O . TYR A 1 117 ? -32.846 21.103 -37.597 1.00 58.88 117 TYR A O 1
ATOM 940 N N . LEU A 1 118 ? -34.607 21.477 -36.272 1.00 62.03 118 LEU A N 1
ATOM 941 C CA . LEU A 1 118 ? -35.603 20.915 -37.198 1.00 62.03 118 LEU A CA 1
ATOM 942 C C . LEU A 1 118 ? -36.062 21.894 -38.291 1.00 62.03 118 LEU A C 1
ATOM 944 O O . LEU A 1 118 ? -36.724 21.473 -39.238 1.00 62.03 118 LEU A O 1
ATOM 948 N N . SER A 1 119 ? -35.754 23.187 -38.159 1.00 62.59 119 SER A N 1
ATOM 949 C CA . SER A 1 119 ? -36.073 24.221 -39.153 1.00 62.59 119 SER A CA 1
ATOM 950 C C . SER A 1 119 ? -34.911 24.538 -40.099 1.00 62.59 119 SER A C 1
ATOM 952 O O . SER A 1 119 ? -35.109 25.269 -41.072 1.00 62.59 119 SER A O 1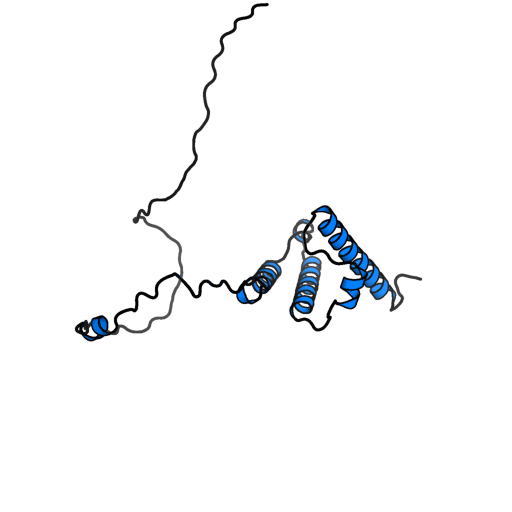
ATOM 954 N N . ALA A 1 120 ? -33.724 23.980 -39.849 1.00 60.44 120 ALA A N 1
ATOM 955 C CA . ALA A 1 120 ? -32.583 24.089 -40.745 1.00 60.44 120 ALA A CA 1
ATOM 956 C C . ALA A 1 120 ? -32.791 23.184 -41.981 1.00 60.44 120 ALA A C 1
ATOM 958 O O . ALA A 1 120 ? -33.055 21.988 -41.823 1.00 60.44 120 ALA A O 1
ATOM 959 N N . PRO A 1 121 ? -32.702 23.716 -43.216 1.00 58.88 121 PRO A N 1
ATOM 960 C CA . PRO A 1 121 ? -32.678 22.891 -44.421 1.00 58.88 121 PRO A CA 1
ATOM 961 C C . PRO A 1 121 ? -31.470 21.942 -44.378 1.00 58.88 121 PRO A C 1
ATOM 963 O O . PRO A 1 121 ? -30.407 22.365 -43.929 1.00 58.88 121 PRO A O 1
ATOM 966 N N . PRO A 1 122 ? -31.595 20.680 -44.825 1.00 61.69 122 PRO A N 1
ATOM 967 C CA . PRO A 1 122 ? -30.456 19.776 -44.860 1.00 61.69 12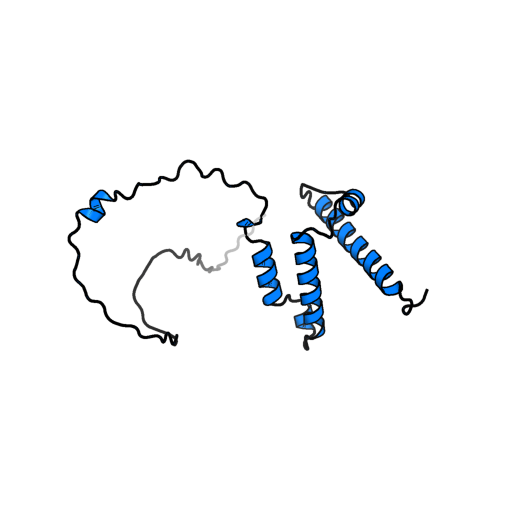2 PRO A CA 1
ATOM 968 C C . PRO A 1 122 ? -29.450 20.271 -45.902 1.00 61.69 122 PRO A C 1
ATOM 970 O O . PRO A 1 122 ? -29.754 20.270 -47.098 1.00 61.69 122 PRO A O 1
ATOM 973 N N . ASP A 1 123 ? -28.268 20.680 -45.443 1.00 54.09 123 ASP A N 1
ATOM 974 C CA . ASP A 1 123 ? -27.111 20.864 -46.311 1.00 54.09 123 ASP A CA 1
ATOM 975 C C . ASP A 1 123 ? -26.758 19.496 -46.913 1.00 54.09 123 ASP A C 1
ATOM 977 O O . ASP A 1 123 ? -26.530 18.507 -46.209 1.00 54.09 123 ASP A O 1
ATOM 981 N N . GLN A 1 124 ? -26.844 19.429 -48.239 1.00 55.91 124 GLN A N 1
ATOM 982 C CA . GLN A 1 124 ? -26.461 18.279 -49.041 1.00 55.91 124 GLN A CA 1
ATOM 983 C C . GLN A 1 124 ? -24.965 18.380 -49.295 1.00 55.91 124 GLN A C 1
ATOM 985 O O . GLN A 1 124 ? -24.594 19.037 -50.253 1.00 55.91 124 GLN A O 1
ATOM 990 N N . ASP A 1 125 ? -24.135 17.734 -48.483 1.00 53.28 125 ASP A N 1
ATOM 991 C CA . ASP A 1 125 ? -22.732 17.517 -48.838 1.00 53.28 125 ASP A CA 1
ATOM 992 C C . ASP A 1 125 ? -22.304 16.100 -48.421 1.00 53.28 125 ASP A C 1
ATOM 994 O O . ASP A 1 125 ? -22.063 15.787 -47.257 1.00 53.28 125 ASP A O 1
ATOM 998 N N . GLU A 1 126 ? -22.402 15.238 -49.436 1.00 49.66 126 GLU A N 1
ATOM 999 C CA . GLU A 1 126 ? -21.471 14.191 -49.873 1.00 49.66 126 GLU A CA 1
ATOM 1000 C C . GLU A 1 126 ? -20.875 13.237 -48.818 1.00 49.66 126 GLU A C 1
ATOM 1002 O O . GLU A 1 126 ? -19.999 13.558 -48.019 1.00 49.66 126 GLU A O 1
ATOM 1007 N N . MET A 1 127 ? -21.352 11.988 -48.894 1.00 51.88 127 MET A N 1
ATOM 1008 C CA . MET A 1 127 ? -20.654 10.810 -48.390 1.00 51.88 127 MET A CA 1
ATOM 1009 C C . MET A 1 127 ? -19.389 10.610 -49.226 1.00 51.88 127 MET A C 1
ATOM 1011 O O . MET A 1 127 ? -19.518 10.227 -50.384 1.00 51.88 127 MET A O 1
ATOM 1015 N N . ASP A 1 128 ? -18.216 10.798 -48.626 1.00 50.81 128 ASP A N 1
ATOM 1016 C CA . ASP A 1 128 ? -16.975 10.237 -49.152 1.00 50.81 128 ASP A CA 1
ATOM 1017 C C . ASP A 1 128 ? -16.390 9.233 -48.157 1.00 50.81 128 ASP A C 1
ATOM 1019 O O . ASP A 1 128 ? -16.490 9.368 -46.934 1.00 50.81 128 ASP A O 1
ATOM 1023 N N . GLU A 1 129 ? -15.896 8.167 -48.763 1.00 50.69 129 GLU A N 1
ATOM 1024 C CA . GLU A 1 129 ? -15.769 6.806 -48.272 1.00 50.69 129 GLU A CA 1
ATOM 1025 C C . GLU A 1 129 ? -14.576 6.597 -47.327 1.00 50.69 129 GLU A C 1
ATOM 1027 O O . GLU A 1 129 ? -13.671 7.424 -47.218 1.00 50.69 129 GLU A O 1
ATOM 1032 N N . ASP A 1 130 ? -14.629 5.462 -46.626 1.00 49.81 130 ASP A N 1
ATOM 1033 C CA . ASP A 1 130 ? -13.564 4.872 -45.817 1.00 49.81 130 ASP A CA 1
ATOM 1034 C C . ASP A 1 130 ? -12.166 5.062 -46.421 1.00 49.81 130 ASP A C 1
ATOM 1036 O O . ASP A 1 130 ? -11.954 4.723 -47.578 1.00 49.81 130 ASP A O 1
ATOM 1040 N N . ASP A 1 131 ? -11.197 5.464 -45.595 1.00 48.59 131 ASP A N 1
ATOM 1041 C CA . ASP A 1 131 ? -9.837 4.933 -45.690 1.00 48.59 131 ASP A CA 1
ATOM 1042 C C . ASP A 1 131 ? -9.129 5.042 -44.327 1.00 48.59 131 ASP A C 1
ATOM 1044 O O . ASP A 1 131 ? -8.817 6.116 -43.799 1.00 48.59 131 ASP A O 1
ATOM 1048 N N . GLU A 1 132 ? -8.914 3.870 -43.733 1.00 53.44 132 GLU A N 1
ATOM 1049 C CA . GLU A 1 132 ? -8.008 3.629 -42.619 1.00 53.44 132 GLU A CA 1
ATOM 1050 C C . GLU A 1 132 ? -6.564 3.897 -43.074 1.00 53.44 132 GLU A C 1
ATOM 1052 O O . GLU A 1 132 ? -6.093 3.220 -43.976 1.00 53.44 132 GLU A O 1
ATOM 1057 N N . ASP A 1 133 ? -5.860 4.853 -42.453 1.00 45.62 133 ASP A N 1
ATOM 1058 C CA . ASP A 1 133 ? -4.410 4.781 -42.163 1.00 45.62 133 ASP A CA 1
ATOM 1059 C C . ASP A 1 133 ? -3.893 6.108 -41.567 1.00 45.62 133 ASP A C 1
ATOM 1061 O O . ASP A 1 133 ? -3.396 7.001 -42.256 1.00 45.62 133 ASP A O 1
ATOM 1065 N N . VAL A 1 134 ? -3.950 6.253 -40.236 1.00 41.97 134 VAL A N 1
ATOM 1066 C CA . VAL A 1 134 ? -3.304 7.386 -39.545 1.00 41.97 134 VAL A CA 1
ATOM 1067 C C . VAL A 1 134 ? -1.854 7.027 -39.203 1.00 41.97 134 VAL A C 1
ATOM 1069 O O . VAL A 1 134 ? -1.514 6.622 -38.091 1.00 41.97 134 VAL A O 1
ATOM 1072 N N . ASN A 1 135 ? -0.982 7.208 -40.194 1.00 38.91 135 ASN A N 1
ATOM 1073 C CA . ASN A 1 135 ? 0.467 7.303 -40.040 1.00 38.91 135 ASN A CA 1
ATOM 1074 C C . ASN A 1 135 ? 0.836 8.700 -39.497 1.00 38.91 135 ASN A C 1
ATOM 1076 O O . ASN A 1 135 ? 0.893 9.672 -40.249 1.00 38.91 135 ASN A O 1
ATOM 1080 N N . VAL A 1 136 ? 1.077 8.827 -38.187 1.00 42.59 136 VAL A N 1
ATOM 1081 C CA . VAL A 1 136 ? 1.516 10.097 -37.578 1.00 42.59 136 VAL A CA 1
ATOM 1082 C C . VAL A 1 136 ? 3.020 10.278 -37.796 1.00 42.59 136 VAL A C 1
ATOM 1084 O O . VAL A 1 136 ? 3.837 9.794 -37.012 1.00 42.59 136 VAL A O 1
ATOM 1087 N N . SER A 1 137 ? 3.386 10.992 -38.863 1.00 37.72 137 SER A N 1
ATOM 1088 C CA . SER A 1 137 ? 4.742 11.507 -39.075 1.00 37.72 137 SER A CA 1
ATOM 1089 C C . SER A 1 137 ? 4.829 12.990 -38.698 1.00 37.72 137 SER A C 1
ATOM 1091 O O . SER A 1 137 ? 3.893 13.760 -38.899 1.00 37.72 137 SER A O 1
ATOM 1093 N N . TYR A 1 138 ? 5.959 13.345 -38.093 1.00 37.25 138 TYR A N 1
ATOM 1094 C CA . TYR A 1 138 ? 6.300 14.631 -37.484 1.00 37.25 138 TYR A CA 1
ATOM 1095 C C . TYR A 1 138 ? 6.295 15.818 -38.476 1.00 37.25 138 TYR A C 1
ATOM 1097 O O . TYR A 1 138 ? 6.899 15.692 -39.532 1.00 37.25 138 TYR A O 1
ATOM 1105 N N . GLU A 1 139 ? 5.658 16.930 -38.053 1.00 39.00 139 GLU A N 1
ATOM 1106 C CA . GLU A 1 139 ? 5.937 18.393 -38.201 1.00 39.00 139 GLU A CA 1
ATOM 1107 C C . GLU A 1 139 ? 6.771 18.980 -39.381 1.00 39.00 139 GLU A C 1
ATOM 1109 O O . GLU A 1 139 ? 7.528 18.258 -40.020 1.00 39.00 139 GLU A O 1
ATOM 1114 N N . PRO A 1 140 ? 6.815 20.326 -39.611 1.00 48.53 140 PRO A N 1
ATOM 1115 C CA . PRO A 1 140 ? 6.040 21.458 -39.045 1.00 48.53 140 PRO A CA 1
ATOM 1116 C C . PRO A 1 140 ? 5.567 22.499 -40.101 1.00 48.53 140 PRO A C 1
ATOM 1118 O O . PRO A 1 140 ? 6.159 22.615 -41.168 1.00 48.53 140 PRO A O 1
ATOM 1121 N N . ALA A 1 141 ? 4.587 23.357 -39.766 1.00 37.19 141 ALA A N 1
ATOM 1122 C CA . ALA A 1 141 ? 4.596 24.793 -40.129 1.00 37.19 141 ALA A CA 1
ATOM 1123 C C . ALA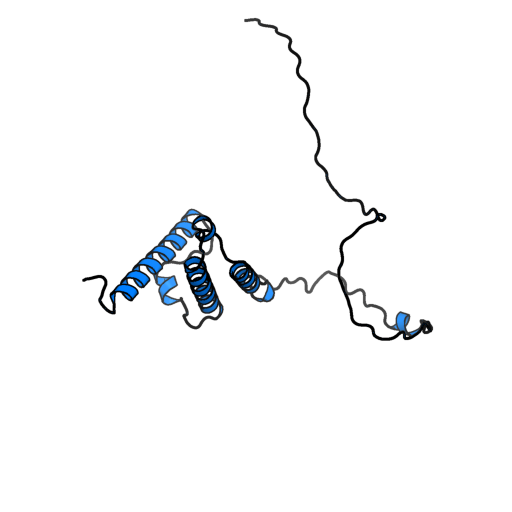 A 1 141 ? 3.363 25.558 -39.600 1.00 37.19 141 ALA A C 1
ATOM 1125 O O . ALA A 1 141 ? 2.246 25.366 -40.061 1.00 37.19 141 ALA A O 1
ATOM 1126 N N . ASN A 1 142 ? 3.631 26.479 -38.670 1.00 37.44 142 ASN A N 1
ATOM 1127 C CA . ASN A 1 142 ? 3.051 27.818 -38.507 1.00 37.44 142 ASN A CA 1
ATOM 1128 C C . ASN A 1 142 ? 1.586 28.108 -38.895 1.00 37.44 142 ASN A C 1
ATOM 1130 O O . ASN A 1 142 ? 1.254 28.224 -40.071 1.00 37.44 142 ASN A O 1
ATOM 1134 N N . GLY A 1 143 ? 0.830 28.579 -37.893 1.00 36.12 143 GLY A N 1
ATOM 1135 C CA . GLY A 1 143 ? -0.042 29.748 -38.070 1.00 36.12 143 GLY A CA 1
ATOM 1136 C C . GLY A 1 143 ? -1.357 29.707 -37.297 1.00 36.12 143 GLY A C 1
ATOM 1137 O O . GLY A 1 143 ? -2.381 29.346 -37.858 1.00 36.12 143 GLY A O 1
ATOM 1138 N N . GLY A 1 144 ? -1.360 30.144 -36.035 1.00 35.03 144 GLY A N 1
ATOM 1139 C CA . GLY A 1 144 ? -2.606 30.319 -35.282 1.00 35.03 144 GLY A CA 1
ATOM 1140 C C . GLY A 1 144 ? -2.375 30.690 -33.826 1.00 35.03 144 GLY A C 1
ATOM 1141 O O . GLY A 1 144 ? -2.407 29.843 -32.943 1.00 35.03 144 GLY A O 1
ATOM 1142 N N . ILE A 1 145 ? -2.096 31.967 -33.593 1.00 43.75 145 ILE A N 1
ATOM 1143 C CA . ILE A 1 145 ? -1.916 32.590 -32.282 1.00 43.75 145 ILE A CA 1
ATOM 1144 C C . ILE A 1 145 ? -3.199 32.411 -31.452 1.00 43.75 145 ILE A C 1
ATOM 1146 O O . ILE A 1 145 ? -4.237 32.957 -31.816 1.00 43.75 145 ILE A O 1
ATOM 1150 N N . LEU A 1 146 ? -3.118 31.720 -30.309 1.00 46.06 146 LEU A N 1
ATOM 1151 C CA . LEU A 1 146 ? -3.984 32.025 -29.172 1.00 46.06 146 LEU A CA 1
ATOM 1152 C C . LEU A 1 146 ? -3.117 32.339 -27.951 1.00 46.06 146 LEU A C 1
ATOM 1154 O O . LEU A 1 146 ? -2.401 31.511 -27.392 1.00 46.06 146 LEU A O 1
ATOM 1158 N N . GLU A 1 147 ? -3.160 33.621 -27.644 1.00 45.44 147 GLU A N 1
ATOM 1159 C CA . GLU A 1 147 ? -2.439 34.393 -26.654 1.00 45.44 147 GLU A CA 1
ATOM 1160 C C . GLU A 1 147 ? -2.785 33.962 -25.220 1.00 45.44 147 GLU A C 1
ATOM 1162 O O . GLU A 1 147 ? -3.954 33.852 -24.853 1.00 45.44 147 GLU A O 1
ATOM 1167 N N . GLY A 1 148 ? -1.760 33.718 -24.394 1.00 50.34 148 GLY A N 1
ATOM 1168 C CA . GLY A 1 148 ? -1.962 33.379 -22.982 1.00 50.34 148 GLY A CA 1
ATOM 1169 C C . GLY A 1 148 ? -0.758 32.808 -22.229 1.00 50.34 148 GLY A C 1
ATOM 1170 O O . GLY A 1 148 ? -0.950 32.013 -21.315 1.00 50.34 148 GLY A O 1
ATOM 1171 N N . ALA A 1 149 ? 0.480 33.178 -22.573 1.00 47.44 149 ALA A N 1
ATOM 1172 C CA . ALA A 1 149 ? 1.666 32.786 -21.806 1.00 47.44 149 ALA A CA 1
ATOM 1173 C C . ALA A 1 149 ? 2.109 33.936 -20.887 1.00 47.44 149 ALA A C 1
ATOM 1175 O O . ALA A 1 149 ? 2.603 34.961 -21.352 1.00 47.44 149 ALA A O 1
ATOM 1176 N N . ARG A 1 150 ? 1.957 33.773 -19.566 1.00 50.72 150 ARG A N 1
ATOM 1177 C CA . ARG A 1 150 ? 2.601 34.657 -18.581 1.00 50.72 150 ARG A CA 1
ATOM 1178 C C . ARG A 1 150 ? 4.067 34.254 -18.438 1.00 50.72 150 ARG A C 1
ATOM 1180 O O . ARG A 1 150 ? 4.416 33.411 -17.618 1.00 50.72 150 ARG A O 1
ATOM 1187 N N . ILE A 1 151 ? 4.905 34.849 -19.272 1.00 52.16 151 ILE A N 1
ATOM 1188 C CA . ILE A 1 151 ? 6.365 34.811 -19.177 1.00 52.16 151 ILE A CA 1
ATOM 1189 C C . ILE A 1 151 ? 6.801 35.827 -18.116 1.00 52.16 151 ILE A C 1
A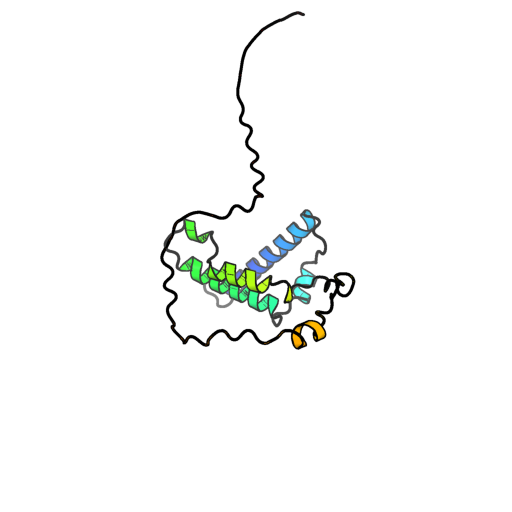TOM 1191 O O . ILE A 1 151 ? 6.728 37.031 -18.336 1.00 52.16 151 ILE A O 1
ATOM 1195 N N . ASN A 1 152 ? 7.230 35.347 -16.946 1.00 46.78 152 ASN A N 1
ATOM 1196 C CA . ASN A 1 152 ? 7.977 36.167 -15.993 1.00 46.78 152 ASN A CA 1
ATOM 1197 C C . ASN A 1 152 ? 9.445 36.159 -16.420 1.00 46.78 152 ASN A C 1
ATOM 1199 O O . ASN A 1 152 ? 10.172 35.203 -16.149 1.00 46.78 152 ASN A O 1
ATOM 1203 N N . SER A 1 153 ? 9.869 37.218 -17.096 1.00 50.31 153 SER A N 1
ATOM 1204 C CA . SER A 1 153 ? 11.259 37.415 -17.497 1.00 50.31 153 SER A CA 1
ATOM 1205 C C . SER A 1 153 ? 11.666 38.869 -17.294 1.00 50.31 153 SER A C 1
ATOM 1207 O O . SER A 1 153 ? 11.564 39.667 -18.216 1.00 50.31 153 SER A O 1
ATOM 1209 N N . GLU A 1 154 ? 12.173 39.176 -16.100 1.00 48.72 154 GLU A N 1
ATOM 1210 C CA . GLU A 1 154 ? 13.072 40.309 -15.835 1.00 48.72 154 GLU A CA 1
ATOM 1211 C C . GLU A 1 154 ? 14.163 39.774 -14.886 1.00 48.72 154 GLU A C 1
ATOM 1213 O O . GLU A 1 154 ? 13.900 39.492 -13.723 1.00 48.72 154 GLU A O 1
ATOM 1218 N N . LEU A 1 155 ? 15.289 39.240 -15.373 1.00 47.47 155 LEU A N 1
ATOM 1219 C CA . LEU A 1 155 ? 16.485 39.921 -15.896 1.00 47.47 155 LEU A CA 1
ATOM 1220 C C . LEU A 1 155 ? 17.031 41.027 -14.964 1.00 47.47 155 LEU A C 1
ATOM 1222 O O . LEU A 1 155 ? 16.671 42.192 -15.072 1.00 47.47 155 LEU A O 1
ATOM 1226 N N . HIS A 1 156 ? 17.978 40.657 -14.091 1.00 47.69 156 HIS A N 1
ATOM 1227 C CA . HIS A 1 156 ? 18.967 41.584 -13.519 1.00 47.69 156 HIS A CA 1
ATOM 1228 C C . HIS A 1 156 ? 19.981 41.979 -14.605 1.00 47.69 156 HIS A C 1
ATOM 1230 O O . HIS A 1 156 ? 20.486 41.100 -15.309 1.00 47.69 156 HIS A O 1
ATOM 1236 N N . PRO A 1 157 ? 20.308 43.273 -14.752 1.00 49.78 157 PRO A N 1
ATOM 1237 C CA . PRO A 1 157 ? 21.582 43.799 -14.230 1.00 49.78 157 PRO A CA 1
ATOM 1238 C C . PRO A 1 157 ? 21.406 45.251 -13.706 1.00 49.78 157 PRO A C 1
ATOM 1240 O O . PRO A 1 157 ? 20.389 45.883 -13.941 1.00 49.78 157 PRO A O 1
ATOM 1243 N N . VAL A 1 158 ? 22.274 45.859 -12.899 1.00 42.72 158 VAL A N 1
ATOM 1244 C CA . VAL A 1 158 ? 23.576 46.450 -13.252 1.00 42.72 158 VAL A CA 1
ATOM 1245 C C . VAL A 1 158 ? 24.165 46.997 -11.939 1.00 42.72 158 VAL A C 1
ATOM 1247 O O . VAL A 1 158 ? 23.461 47.635 -11.159 1.00 42.72 158 VAL A O 1
ATOM 1250 N N . GLY A 1 159 ? 25.458 46.783 -11.690 1.00 40.97 159 GLY A N 1
ATOM 1251 C CA . GLY A 1 159 ? 26.168 47.444 -10.595 1.00 40.97 159 GLY A CA 1
ATOM 1252 C C . GLY A 1 159 ? 26.617 48.865 -10.948 1.00 40.97 159 GLY A C 1
ATOM 1253 O O . GLY A 1 159 ? 27.001 49.124 -12.086 1.00 40.97 159 GLY A O 1
ATOM 1254 N N . ARG A 1 160 ? 26.688 49.755 -9.951 1.00 41.56 160 ARG A N 1
ATOM 1255 C CA . ARG A 1 160 ? 27.834 50.661 -9.762 1.00 41.56 160 ARG A CA 1
ATOM 1256 C C . ARG A 1 160 ? 27.862 51.276 -8.363 1.00 41.56 160 ARG A C 1
ATOM 1258 O O . ARG A 1 160 ? 26.848 51.546 -7.736 1.00 41.56 160 ARG A O 1
ATOM 1265 N N . VAL A 1 161 ? 29.100 51.442 -7.926 1.00 48.22 161 VAL A N 1
ATOM 1266 C CA . VAL A 1 161 ? 29.624 51.875 -6.633 1.00 48.22 161 VAL A CA 1
ATOM 1267 C C . VAL A 1 161 ? 29.420 53.377 -6.411 1.00 48.22 161 VAL A C 1
ATOM 1269 O O . VAL A 1 161 ? 29.632 54.157 -7.337 1.00 48.22 161 VAL A O 1
ATOM 1272 N N . SER A 1 162 ? 29.156 53.790 -5.167 1.00 41.44 162 SER A N 1
ATOM 1273 C CA . SER A 1 162 ? 29.811 54.959 -4.556 1.00 41.44 162 SER A CA 1
ATOM 1274 C C . SER A 1 162 ? 29.686 54.936 -3.033 1.00 41.44 162 SER A C 1
ATOM 1276 O O . SER A 1 162 ? 28.607 54.782 -2.471 1.00 41.44 162 SER A O 1
ATOM 1278 N N . GLN A 1 163 ? 30.852 55.038 -2.398 1.00 45.62 163 GLN A N 1
ATOM 1279 C CA . GLN A 1 163 ? 31.091 55.216 -0.970 1.00 45.62 163 GLN A CA 1
ATOM 1280 C C . GLN A 1 163 ? 30.447 56.509 -0.458 1.00 45.62 163 GLN A C 1
ATOM 1282 O O . GLN A 1 163 ? 30.615 57.521 -1.125 1.00 45.62 163 GLN A O 1
ATOM 1287 N N . THR A 1 164 ? 29.949 56.511 0.785 1.00 41.91 164 THR A N 1
ATOM 1288 C CA . THR A 1 164 ? 30.463 57.450 1.800 1.00 41.91 164 THR A CA 1
ATOM 1289 C C . THR A 1 164 ? 30.251 56.916 3.217 1.00 41.91 164 THR A C 1
ATOM 1291 O O . THR A 1 164 ? 29.149 56.590 3.641 1.00 41.91 164 THR A O 1
ATOM 1294 N N . ARG A 1 165 ? 31.371 56.839 3.933 1.00 41.53 165 ARG A N 1
ATOM 1295 C CA . ARG A 1 165 ? 31.527 56.769 5.391 1.00 41.53 165 ARG A CA 1
ATOM 1296 C C . ARG A 1 165 ? 30.865 58.004 6.027 1.00 41.53 165 ARG A C 1
ATOM 1298 O O . ARG A 1 165 ? 30.880 59.042 5.377 1.00 41.53 165 ARG A O 1
ATOM 1305 N N . ILE A 1 166 ? 30.429 57.932 7.286 1.00 43.66 166 ILE A N 1
ATOM 1306 C CA . ILE A 1 166 ? 30.804 58.860 8.378 1.00 43.66 166 ILE A CA 1
ATOM 1307 C C . ILE A 1 166 ? 30.043 58.465 9.660 1.00 43.66 166 ILE A C 1
ATOM 1309 O O . ILE A 1 166 ? 28.818 58.470 9.675 1.00 43.66 166 ILE A O 1
ATOM 1313 N N . LEU A 1 167 ? 30.872 58.120 10.657 1.00 52.28 167 LEU A N 1
ATOM 1314 C CA . LEU A 1 167 ? 30.753 58.141 12.126 1.00 52.28 167 LEU A CA 1
ATOM 1315 C C . LEU A 1 167 ? 29.490 57.590 12.801 1.00 52.28 167 LEU A C 1
ATOM 1317 O O . LEU A 1 167 ? 28.461 58.294 12.835 1.00 52.28 167 LEU A O 1
#

Sequence (167 aa):
MGKWTVGYHDEVLRAKMKSLVSGAIKRSKLENAEPWISYDTFVEELDSGDSFTTSIIDILVKELAERHFRHNEADRGLIADRTALSLKRLSNPVRVYGARSDWRGVVGRRGVDLTEYLSAPPDQDEMDEDDEDVNVSYEPANGGILEGARINSELHPVGRVSQTRIL

Radius of gyration: 30.6 Å; chains: 1; bounding box: 68×82×67 Å

Foldseek 3Di:
DDCPDPCNVVVVVVVVVLVVLVVVLVVCVVVVPPPGDDPVVCVVPDDPPDPLNVLVVVLVVVQQVVLVPDPDPVCSVDGDPVSVVSVVVSPPPVNDPDPPPVVVDDDDPPPPPVVVVVPDDDDDDDDDDDDDDPPDDDDDDDDDDDDDDPDPDDDDDDDDDDDDDDD